Protein AF-A0A1H9MDN4-F1 (afdb_monomer_lite)

pLDDT: mean 79.99, std 15.95, range [40.44, 97.0]

Structure (mmCIF, N/CA/C/O backbone):
data_AF-A0A1H9MDN4-F1
#
_entry.id   AF-A0A1H9MDN4-F1
#
loop_
_atom_site.group_PDB
_atom_site.id
_atom_site.type_symbol
_atom_site.label_atom_id
_atom_site.label_alt_id
_atom_site.label_comp_id
_atom_site.label_asym_id
_atom_site.label_entity_id
_atom_site.label_seq_id
_atom_site.pdbx_PDB_ins_code
_atom_site.Cartn_x
_atom_site.Cartn_y
_atom_site.Cartn_z
_atom_site.occupancy
_atom_site.B_iso_or_equiv
_atom_site.auth_seq_id
_atom_site.auth_comp_id
_atom_site.auth_asym_id
_atom_site.auth_atom_id
_atom_site.pdbx_PDB_model_num
ATOM 1 N N . MET A 1 1 ? 6.366 -6.349 0.262 1.00 85.31 1 MET A N 1
ATOM 2 C CA . MET A 1 1 ? 6.508 -5.499 1.456 1.00 85.31 1 MET A CA 1
ATOM 3 C C . MET A 1 1 ? 5.339 -5.730 2.392 1.00 85.31 1 MET A C 1
ATOM 5 O O . MET A 1 1 ? 4.252 -6.028 1.912 1.00 85.31 1 MET A O 1
ATOM 9 N N . GLU A 1 2 ? 5.573 -5.588 3.693 1.00 90.62 2 GLU A N 1
ATOM 10 C CA . GLU A 1 2 ? 4.603 -5.850 4.753 1.00 90.62 2 GLU A CA 1
ATOM 11 C C . GLU A 1 2 ? 4.636 -4.723 5.794 1.00 90.62 2 GLU A C 1
ATOM 13 O O . GLU A 1 2 ? 5.721 -4.309 6.210 1.00 90.62 2 GLU A O 1
ATOM 18 N N . LEU A 1 3 ? 3.468 -4.202 6.177 1.00 92.50 3 LEU A N 1
ATOM 19 C CA . LEU A 1 3 ? 3.311 -3.096 7.126 1.00 92.50 3 LEU A CA 1
ATOM 20 C C . LEU A 1 3 ? 2.098 -3.317 8.029 1.00 92.50 3 LEU A C 1
ATOM 22 O O . LEU A 1 3 ? 1.058 -3.783 7.569 1.00 92.50 3 LEU A O 1
ATOM 26 N N . VAL A 1 4 ? 2.205 -2.904 9.292 1.00 94.06 4 VAL A N 1
ATOM 27 C CA . VAL A 1 4 ? 1.061 -2.784 10.205 1.00 94.06 4 VAL A CA 1
ATOM 28 C C . VAL A 1 4 ? 0.936 -1.327 10.634 1.00 94.06 4 VAL A C 1
ATOM 30 O O . VAL A 1 4 ? 1.880 -0.776 11.197 1.00 94.06 4 VAL A O 1
ATOM 33 N N . PHE A 1 5 ? -0.199 -0.692 10.344 1.00 91.81 5 PHE A N 1
ATOM 34 C CA . PHE A 1 5 ? -0.429 0.731 10.622 1.00 91.81 5 PHE A CA 1
ATOM 35 C C . PHE A 1 5 ? -1.910 1.025 10.886 1.00 91.81 5 PHE A C 1
ATOM 37 O O . PHE A 1 5 ? -2.770 0.180 10.653 1.00 91.81 5 PHE A O 1
ATOM 44 N N . GLN A 1 6 ? -2.202 2.234 11.356 1.00 90.81 6 GLN A N 1
ATOM 45 C CA . GLN A 1 6 ? -3.552 2.753 11.560 1.00 90.81 6 GLN A CA 1
ATOM 46 C C . GLN A 1 6 ? -3.603 4.202 11.0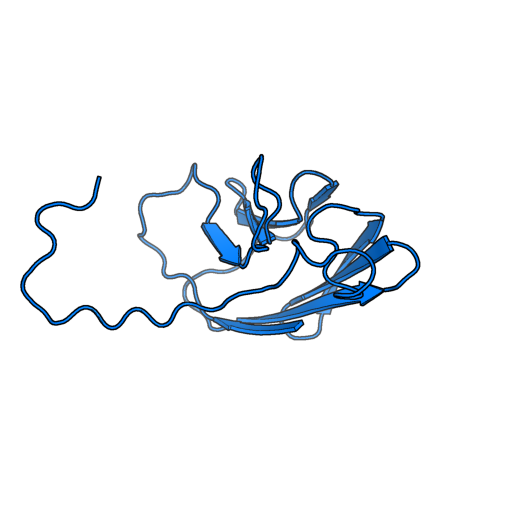66 1.00 90.81 6 GLN A C 1
ATOM 48 O O . GLN A 1 6 ? -2.663 4.962 11.296 1.00 90.81 6 GLN A O 1
ATOM 53 N N . PHE A 1 7 ? -4.718 4.586 10.442 1.00 87.69 7 PHE A N 1
ATOM 54 C CA . PHE A 1 7 ? -5.117 5.989 10.339 1.00 87.69 7 PHE A CA 1
ATOM 55 C C . PHE A 1 7 ? -6.243 6.268 11.338 1.00 87.69 7 PHE A C 1
ATOM 57 O O . PHE A 1 7 ? -7.164 5.462 11.478 1.00 87.69 7 PHE A O 1
ATOM 64 N N . GLU A 1 8 ? -6.161 7.395 12.039 1.00 87.00 8 GLU A N 1
ATOM 65 C CA . GLU A 1 8 ? -7.172 7.834 13.008 1.00 87.00 8 GLU A CA 1
ATOM 66 C C . GLU A 1 8 ? -8.271 8.656 12.315 1.00 87.00 8 GLU A C 1
ATOM 68 O O . GLU A 1 8 ? -7.993 9.402 11.368 1.00 87.00 8 GLU A O 1
ATOM 73 N N . THR A 1 9 ? -9.521 8.547 12.775 1.00 79.88 9 THR A N 1
ATOM 74 C CA . THR A 1 9 ? -10.578 9.475 12.350 1.00 79.88 9 THR A CA 1
ATOM 75 C C . THR A 1 9 ? -10.321 10.880 12.895 1.00 79.88 9 THR A C 1
ATOM 77 O O . THR A 1 9 ? -9.723 11.081 13.950 1.00 79.88 9 THR A O 1
ATOM 80 N N . GLY A 1 10 ? -10.789 11.897 12.168 1.00 66.75 10 GLY A N 1
ATOM 81 C CA . GLY A 1 10 ? -10.678 13.295 12.596 1.00 66.75 10 GLY A CA 1
ATOM 82 C C . GLY A 1 10 ? -9.432 14.027 12.098 1.00 66.75 10 GLY A C 1
ATOM 83 O O . GLY A 1 10 ? -9.334 15.238 12.294 1.00 66.75 10 GLY A O 1
ATOM 84 N N . VAL A 1 11 ? -8.535 13.357 11.369 1.00 58.53 11 VAL A N 1
ATOM 85 C CA . VAL A 1 11 ? -7.640 14.064 10.445 1.00 58.53 11 VAL A CA 1
ATOM 86 C C . VAL A 1 11 ? -8.538 14.656 9.352 1.00 58.53 11 VAL A C 1
ATOM 88 O O . VAL A 1 11 ? -9.151 13.916 8.586 1.00 58.53 11 VAL A O 1
ATOM 91 N N . THR A 1 12 ? -8.704 15.982 9.335 1.00 52.28 12 THR A N 1
ATOM 92 C CA . THR A 1 12 ? -9.643 16.750 8.485 1.00 52.28 12 THR A CA 1
ATOM 93 C C . THR A 1 12 ? -9.254 16.781 6.999 1.00 52.28 12 THR A C 1
ATOM 95 O O . THR A 1 12 ? -9.335 17.817 6.346 1.00 52.28 12 THR A O 1
ATOM 98 N N . ASP A 1 13 ? -8.816 15.648 6.469 1.00 60.78 13 ASP A N 1
ATOM 99 C CA . ASP A 1 13 ? -8.244 15.478 5.139 1.00 60.78 13 ASP A CA 1
ATOM 100 C C . ASP A 1 13 ? -9.110 14.507 4.315 1.00 60.78 13 ASP A C 1
ATOM 102 O O . ASP A 1 13 ? -8.604 13.620 3.628 1.00 60.78 13 ASP A O 1
ATOM 106 N N . SER A 1 14 ? -10.439 14.668 4.386 1.00 59.97 14 SER A N 1
ATOM 107 C CA . SER A 1 14 ? -11.400 13.860 3.615 1.00 59.97 14 SER A CA 1
ATOM 108 C C . SER A 1 14 ? -11.162 13.932 2.103 1.00 59.97 14 SER A C 1
ATOM 110 O O . SER A 1 14 ? -11.516 13.006 1.393 1.00 59.97 14 SER A O 1
ATOM 112 N N . ASP A 1 15 ? -10.486 14.981 1.627 1.00 64.62 15 ASP A N 1
ATOM 113 C CA . ASP A 1 15 ? -10.224 15.207 0.202 1.00 64.62 15 ASP A CA 1
ATOM 114 C C . ASP A 1 15 ? -8.757 14.953 -0.186 1.00 64.62 15 ASP A C 1
ATOM 116 O O . ASP A 1 15 ? -8.311 15.377 -1.255 1.00 64.62 15 ASP A O 1
ATOM 120 N N . ARG A 1 16 ? -7.960 14.315 0.683 1.00 78.69 16 ARG A N 1
ATOM 121 C CA . ARG A 1 16 ? -6.535 14.080 0.416 1.00 78.69 16 ARG A CA 1
ATOM 122 C C . ARG A 1 16 ? -6.182 12.605 0.372 1.00 78.69 16 ARG A C 1
ATOM 124 O O . ARG A 1 16 ? -6.692 11.785 1.132 1.00 78.69 16 ARG A O 1
ATOM 131 N N . TYR A 1 17 ? -5.214 12.318 -0.489 1.00 84.75 17 TYR A N 1
ATOM 132 C CA . TYR A 1 17 ? -4.500 11.055 -0.507 1.00 84.75 17 TYR A CA 1
ATOM 133 C C . TYR A 1 17 ? -3.676 10.916 0.773 1.00 84.75 17 TYR A C 1
ATOM 135 O O . TYR A 1 17 ? -2.830 11.760 1.080 1.00 84.75 17 TYR A O 1
ATOM 143 N N . LYS A 1 18 ? -3.911 9.837 1.515 1.00 87.50 18 LYS A N 1
ATOM 144 C CA . LYS A 1 18 ? -3.182 9.515 2.744 1.00 87.50 18 LYS A CA 1
ATOM 145 C C . LYS A 1 18 ? -2.087 8.522 2.379 1.00 87.50 18 LYS A C 1
ATOM 147 O O . LYS A 1 18 ? -2.370 7.364 2.077 1.00 87.50 18 LYS A O 1
ATOM 152 N N . ILE A 1 19 ? -0.844 8.999 2.328 1.00 86.56 19 ILE A N 1
ATOM 153 C CA . ILE A 1 19 ? 0.303 8.190 1.896 1.00 86.56 19 ILE A CA 1
ATOM 154 C C . ILE A 1 19 ? 0.588 7.113 2.940 1.00 86.56 19 ILE A C 1
ATOM 156 O O . ILE A 1 19 ? 0.798 7.424 4.109 1.00 86.56 19 ILE A O 1
ATOM 160 N N . ILE A 1 20 ? 0.642 5.857 2.504 1.00 88.44 20 ILE A N 1
ATOM 161 C CA . ILE A 1 20 ? 1.110 4.738 3.325 1.00 88.44 20 ILE A CA 1
ATOM 162 C C . ILE A 1 20 ? 2.623 4.592 3.130 1.00 88.44 20 ILE A C 1
ATOM 164 O O . ILE A 1 20 ? 3.379 4.578 4.098 1.00 88.44 20 ILE A O 1
ATOM 168 N N . PHE A 1 21 ? 3.082 4.529 1.877 1.00 86.56 21 PHE A N 1
ATOM 169 C CA . PHE A 1 21 ? 4.502 4.591 1.519 1.00 86.56 21 PHE A CA 1
ATOM 170 C C . PHE A 1 21 ? 4.677 4.935 0.036 1.00 86.56 21 PHE A C 1
ATOM 172 O O . PHE A 1 21 ? 3.747 4.780 -0.750 1.00 86.56 21 PHE A O 1
ATOM 179 N N . GLY A 1 22 ? 5.887 5.336 -0.354 1.00 83.94 22 GLY A N 1
ATOM 180 C CA . GLY A 1 22 ? 6.276 5.533 -1.752 1.00 83.94 22 GLY A CA 1
ATOM 181 C C . GLY A 1 22 ? 7.693 5.049 -2.037 1.00 83.94 22 GLY A C 1
ATOM 182 O O . GLY A 1 22 ? 8.338 4.435 -1.183 1.00 83.94 22 GLY A O 1
ATOM 183 N N . VAL A 1 23 ? 8.174 5.343 -3.245 1.00 81.25 23 VAL A N 1
ATOM 184 C CA . VAL A 1 23 ? 9.527 5.004 -3.714 1.00 81.25 23 VAL A CA 1
ATOM 185 C C . VAL A 1 23 ? 10.403 6.253 -3.896 1.00 81.25 23 VAL A C 1
ATOM 187 O O . VAL A 1 23 ? 9.884 7.359 -4.055 1.00 81.25 23 VAL A O 1
ATOM 190 N N . SER A 1 24 ? 11.733 6.098 -3.869 1.00 78.00 24 SER A N 1
ATOM 191 C CA . SER A 1 24 ? 12.705 7.211 -3.809 1.00 78.00 24 SER A CA 1
ATOM 192 C C . SER A 1 24 ? 12.582 8.231 -4.940 1.00 78.00 24 SER A C 1
ATOM 194 O O . SER A 1 24 ? 12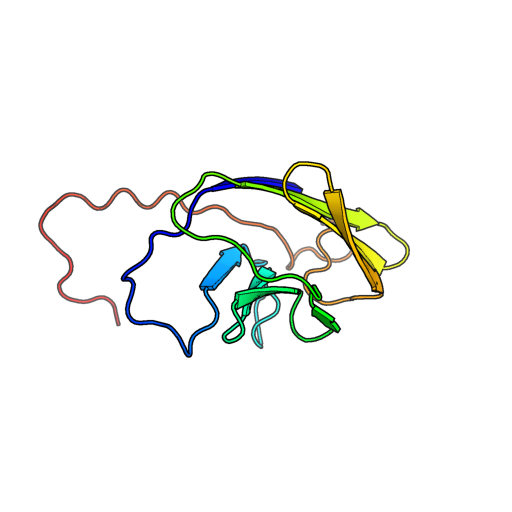.842 9.412 -4.728 1.00 78.00 24 SER A O 1
ATOM 196 N N . ASN A 1 25 ? 12.193 7.800 -6.139 1.00 74.81 25 ASN A N 1
ATOM 197 C CA . ASN A 1 25 ? 12.033 8.665 -7.305 1.00 74.81 25 ASN A CA 1
ATOM 198 C C . ASN A 1 25 ? 10.583 9.058 -7.587 1.00 74.81 25 ASN A C 1
ATOM 200 O O . ASN A 1 25 ? 10.219 9.242 -8.751 1.00 74.81 25 ASN A O 1
ATOM 204 N N . CYS A 1 26 ? 9.761 9.201 -6.547 1.00 72.12 26 CYS A N 1
ATOM 205 C CA . CYS A 1 26 ? 8.402 9.708 -6.686 1.00 72.12 26 CYS A CA 1
ATOM 206 C C . CYS A 1 26 ? 8.406 11.043 -7.459 1.00 72.12 26 CYS A C 1
ATOM 208 O O . CYS A 1 26 ? 8.846 12.075 -6.953 1.00 72.12 26 CYS A O 1
ATOM 210 N N . ARG A 1 27 ? 7.975 11.003 -8.727 1.00 62.91 27 ARG A N 1
ATOM 211 C CA . ARG A 1 27 ? 7.957 12.160 -9.641 1.00 62.91 27 ARG A CA 1
ATOM 212 C C . ARG A 1 27 ? 6.564 12.757 -9.829 1.00 62.91 27 ARG A C 1
ATOM 214 O O . ARG A 1 27 ? 6.473 13.916 -10.219 1.00 62.91 27 ARG A O 1
ATOM 221 N N . SER A 1 28 ? 5.510 11.975 -9.601 1.00 63.53 28 SER A N 1
ATOM 222 C CA . SER A 1 28 ? 4.131 12.339 -9.956 1.00 63.53 28 SER A CA 1
ATOM 223 C C . SER A 1 28 ? 3.073 11.607 -9.123 1.00 63.53 28 SER A C 1
ATOM 225 O O . SER A 1 28 ? 2.030 11.266 -9.664 1.00 63.53 28 SER A O 1
ATOM 227 N N . ASP A 1 29 ? 3.353 11.326 -7.849 1.00 70.75 29 ASP A N 1
ATOM 228 C CA . ASP A 1 29 ? 2.470 10.556 -6.952 1.00 70.75 29 ASP A CA 1
ATOM 229 C C . ASP A 1 29 ? 2.463 9.035 -7.194 1.00 70.75 29 ASP A C 1
ATOM 231 O O . ASP A 1 29 ? 1.470 8.344 -6.981 1.00 70.75 29 ASP A O 1
ATOM 235 N N . ASN A 1 30 ? 3.611 8.479 -7.592 1.00 75.25 30 ASN A N 1
ATOM 236 C CA . ASN A 1 30 ? 3.801 7.028 -7.640 1.00 75.25 30 ASN A CA 1
ATOM 237 C C . ASN A 1 30 ? 4.029 6.510 -6.213 1.00 75.25 30 ASN A C 1
ATOM 239 O O . ASN A 1 30 ? 5.171 6.321 -5.777 1.00 75.25 30 ASN A O 1
ATOM 243 N N . ALA A 1 31 ? 2.941 6.323 -5.474 1.00 85.44 31 ALA A N 1
ATOM 244 C CA . ALA A 1 31 ? 2.955 5.774 -4.127 1.00 85.44 31 ALA A CA 1
ATOM 245 C C . ALA A 1 31 ? 1.724 4.891 -3.858 1.00 85.44 31 ALA A C 1
ATOM 247 O O . ALA A 1 31 ? 0.843 4.708 -4.704 1.00 85.44 31 ALA A O 1
ATOM 248 N N . PHE A 1 32 ? 1.696 4.310 -2.665 1.00 90.38 32 PHE A N 1
ATOM 249 C CA . PHE A 1 32 ? 0.577 3.550 -2.146 1.00 90.38 32 PHE A CA 1
ATOM 250 C C . PHE A 1 32 ? -0.163 4.394 -1.112 1.00 90.38 32 PHE A C 1
ATOM 252 O O . PHE A 1 32 ? 0.443 4.889 -0.154 1.00 90.38 32 PHE A O 1
ATOM 259 N N . TYR A 1 33 ? -1.470 4.550 -1.302 1.00 90.62 33 TYR A N 1
ATOM 260 C CA . TYR A 1 33 ? -2.300 5.496 -0.565 1.00 90.62 33 TYR A CA 1
ATOM 261 C C . TYR A 1 33 ? -3.613 4.870 -0.094 1.00 90.62 33 TYR A C 1
ATOM 263 O O . TYR A 1 33 ? -4.042 3.829 -0.592 1.00 90.62 33 TYR A O 1
ATOM 271 N N . VAL A 1 34 ? -4.292 5.584 0.799 1.00 91.31 34 VAL A N 1
ATOM 272 C CA . VAL A 1 34 ? -5.759 5.620 0.854 1.00 91.31 34 VAL A CA 1
ATOM 273 C C . VAL A 1 34 ? -6.216 6.862 0.077 1.00 91.31 34 VAL A C 1
ATOM 275 O O . VAL A 1 34 ? -5.738 7.964 0.360 1.00 91.31 34 VAL A O 1
ATOM 278 N N . ASP A 1 35 ? -7.070 6.686 -0.933 1.00 90.00 35 ASP A N 1
ATOM 279 C CA . ASP A 1 35 ? -7.575 7.766 -1.795 1.00 90.00 35 ASP A CA 1
ATOM 280 C C . ASP A 1 35 ? -8.652 8.633 -1.084 1.00 90.00 35 ASP A C 1
ATOM 282 O O . ASP A 1 35 ? -9.033 8.340 0.055 1.00 90.00 35 ASP A O 1
ATOM 286 N N . PRO A 1 36 ? -9.135 9.729 -1.705 1.00 88.75 36 PRO A N 1
ATOM 287 C CA . PRO A 1 36 ? -10.201 10.562 -1.133 1.00 88.75 36 PRO A CA 1
ATOM 288 C C . PRO A 1 36 ? -11.567 9.871 -0.980 1.00 88.75 36 PRO A C 1
ATOM 290 O O . PRO A 1 36 ? -12.408 10.344 -0.226 1.00 88.75 36 PRO A O 1
ATOM 293 N N . GLU A 1 37 ? -11.805 8.760 -1.680 1.00 90.38 37 GLU A N 1
ATOM 294 C CA . GLU A 1 37 ? -12.996 7.915 -1.504 1.00 90.38 37 GLU A CA 1
ATOM 295 C C . GLU A 1 37 ? -12.757 6.819 -0.448 1.00 90.38 37 GLU A C 1
ATOM 297 O O . GLU A 1 37 ? -13.542 5.879 -0.322 1.00 90.38 37 GLU A O 1
ATOM 302 N N . ASP A 1 38 ? -11.674 6.954 0.321 1.00 90.69 38 ASP A N 1
ATOM 303 C CA . ASP A 1 38 ? -11.210 6.037 1.348 1.00 90.69 38 ASP A CA 1
ATOM 304 C C . ASP A 1 38 ? -10.864 4.641 0.826 1.00 90.69 38 ASP A C 1
ATOM 306 O O . ASP A 1 38 ? -11.042 3.662 1.532 1.00 90.69 38 ASP A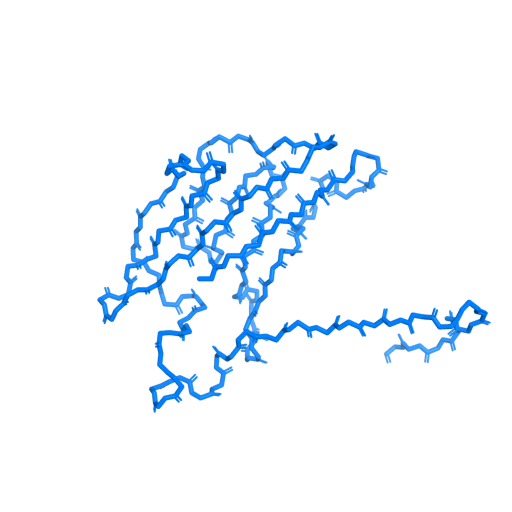 O 1
ATOM 310 N N . ARG A 1 39 ? -10.320 4.498 -0.383 1.00 93.38 39 ARG A N 1
ATOM 311 C CA . ARG A 1 39 ? -9.947 3.190 -0.954 1.00 93.38 39 ARG A CA 1
ATOM 312 C C . ARG A 1 39 ? -8.440 3.036 -1.059 1.00 93.38 39 ARG A C 1
ATOM 314 O O . ARG A 1 39 ? -7.726 3.967 -1.439 1.00 93.38 39 ARG A O 1
ATOM 321 N N . LEU A 1 40 ? -7.940 1.832 -0.782 1.00 94.62 40 LEU A N 1
ATOM 322 C CA . LEU A 1 40 ? -6.529 1.516 -1.017 1.00 94.62 40 LEU A CA 1
ATOM 323 C C . LEU A 1 40 ? -6.201 1.653 -2.501 1.00 94.62 40 LEU A C 1
ATOM 325 O O . LEU A 1 40 ? -6.896 1.083 -3.338 1.00 94.62 40 LEU A O 1
ATOM 329 N N . THR A 1 41 ? -5.135 2.383 -2.815 1.00 93.56 41 THR A N 1
ATOM 330 C CA . THR A 1 41 ? -4.804 2.750 -4.192 1.00 93.56 41 THR A CA 1
ATOM 331 C C . THR A 1 41 ? -3.300 2.728 -4.434 1.00 93.56 41 THR A C 1
ATOM 333 O O . THR A 1 41 ? -2.525 3.338 -3.698 1.00 93.56 41 THR A O 1
ATOM 336 N N . VAL A 1 42 ? -2.898 2.043 -5.500 1.00 91.75 42 VAL A N 1
ATOM 337 C CA . VAL A 1 42 ? -1.622 2.222 -6.197 1.00 91.75 42 VAL A CA 1
ATOM 338 C C . VAL A 1 42 ? -1.906 3.180 -7.343 1.00 91.75 42 VAL A C 1
ATOM 340 O O . VAL A 1 42 ? -2.441 2.780 -8.374 1.00 91.75 42 VAL A O 1
ATOM 343 N N . TYR A 1 43 ? -1.640 4.465 -7.129 1.00 87.44 43 TYR A N 1
ATOM 344 C CA . TYR A 1 43 ? -2.019 5.491 -8.095 1.00 87.44 43 TYR A CA 1
ATOM 345 C C . TYR A 1 43 ? -1.050 5.505 -9.291 1.00 87.44 43 TYR A C 1
ATOM 347 O O . TYR A 1 43 ? 0.157 5.356 -9.075 1.00 87.44 43 TYR A O 1
ATOM 355 N N . PRO A 1 44 ? -1.540 5.729 -10.527 1.00 87.38 44 PRO A N 1
ATOM 356 C CA . PRO A 1 44 ? -2.948 5.880 -10.931 1.00 87.38 44 PRO A CA 1
ATOM 357 C C . PRO A 1 44 ? -3.631 4.565 -11.339 1.00 87.38 44 PRO A C 1
ATOM 359 O O . PRO A 1 44 ? -4.765 4.586 -11.813 1.00 87.38 44 PRO A O 1
ATOM 362 N N . ASP A 1 45 ? -2.933 3.440 -11.215 1.00 91.00 45 ASP A N 1
ATOM 363 C CA . ASP A 1 45 ? -3.246 2.236 -11.979 1.00 91.00 45 ASP A CA 1
ATOM 364 C C . ASP A 1 45 ? -4.297 1.334 -11.319 1.00 91.00 45 ASP A C 1
ATOM 366 O O . ASP A 1 45 ? -5.129 0.746 -12.011 1.00 91.00 45 ASP A O 1
ATOM 370 N N . LEU A 1 46 ? -4.262 1.189 -9.990 1.00 94.69 46 LEU A N 1
ATOM 371 C CA . LEU A 1 46 ? -5.054 0.184 -9.276 1.00 94.69 46 LEU A CA 1
ATOM 372 C C . LEU A 1 46 ? -5.690 0.759 -8.013 1.00 94.69 46 LEU A C 1
ATOM 374 O O . LEU A 1 46 ? -5.001 1.293 -7.148 1.00 94.69 46 LEU A O 1
ATOM 378 N N . THR A 1 47 ? -6.993 0.542 -7.859 1.00 95.62 47 THR A N 1
ATOM 379 C CA . THR A 1 47 ? -7.773 0.988 -6.700 1.00 95.62 47 THR A CA 1
ATOM 380 C C . THR A 1 47 ? -8.679 -0.141 -6.221 1.00 95.62 47 THR A C 1
ATOM 382 O O . THR A 1 47 ? -9.280 -0.858 -7.023 1.00 95.62 47 THR A O 1
ATOM 385 N N . ALA A 1 48 ? -8.759 -0.323 -4.904 1.00 96.31 48 ALA A N 1
ATOM 386 C CA . ALA A 1 48 ? -9.685 -1.250 -4.266 1.00 96.31 48 ALA A CA 1
ATOM 387 C C . ALA A 1 48 ? -11.136 -0.793 -4.462 1.00 96.31 48 ALA A C 1
ATOM 389 O O . ALA A 1 48 ? -11.404 0.396 -4.578 1.00 96.31 48 ALA A O 1
ATOM 390 N N . ASN A 1 49 ? -12.085 -1.729 -4.438 1.00 94.12 49 ASN A N 1
ATOM 391 C CA . ASN A 1 49 ? -13.510 -1.378 -4.432 1.00 94.12 49 ASN A CA 1
ATOM 392 C C . ASN A 1 49 ? -14.024 -1.064 -3.023 1.00 94.12 49 ASN A C 1
ATOM 394 O O . ASN A 1 49 ? -14.934 -0.253 -2.866 1.00 94.12 49 ASN A O 1
ATOM 398 N N . ASP A 1 50 ? -13.453 -1.725 -2.017 1.00 92.62 50 ASP A N 1
ATOM 399 C CA . ASP A 1 50 ? -13.875 -1.591 -0.630 1.00 92.62 50 ASP A CA 1
ATOM 400 C C . ASP A 1 50 ? -13.221 -0.374 0.028 1.00 92.62 50 ASP A C 1
ATOM 402 O O . ASP A 1 50 ? -12.057 -0.045 -0.225 1.00 92.62 50 ASP A O 1
ATOM 406 N N . ALA A 1 51 ? -13.982 0.270 0.912 1.00 91.00 51 ALA A N 1
ATOM 407 C CA . ALA A 1 51 ? -13.475 1.354 1.735 1.00 91.00 51 ALA A CA 1
ATOM 408 C C . ALA A 1 51 ? -12.562 0.815 2.851 1.00 91.00 51 ALA A C 1
ATOM 410 O O . ALA A 1 51 ? -12.860 -0.173 3.526 1.00 91.00 51 ALA A O 1
ATOM 411 N N . PHE A 1 52 ? -11.456 1.510 3.065 1.00 92.12 52 PHE A N 1
ATOM 412 C CA . PHE A 1 52 ? -10.535 1.380 4.175 1.00 92.12 52 PHE A CA 1
ATOM 413 C C . PHE A 1 52 ? -11.205 1.857 5.467 1.00 92.12 52 PHE A C 1
ATOM 415 O O . PHE A 1 52 ? -11.856 2.901 5.504 1.00 92.12 52 PHE A O 1
ATOM 422 N N . SER A 1 53 ? -11.029 1.102 6.552 1.00 92.25 53 SER A N 1
ATOM 423 C CA . SER A 1 53 ? -11.554 1.480 7.863 1.00 92.25 53 SER A CA 1
ATOM 424 C C . SER A 1 53 ? -10.529 2.253 8.685 1.00 92.25 53 SER A C 1
ATOM 426 O O . SER A 1 53 ? -9.370 1.869 8.793 1.00 92.25 53 SER A O 1
ATOM 428 N N . TYR A 1 54 ? -10.986 3.320 9.326 1.00 91.00 54 TYR A N 1
ATOM 429 C CA . TYR A 1 54 ? -10.191 4.108 10.262 1.00 91.00 54 TYR A CA 1
ATOM 430 C C . TYR A 1 54 ? -10.286 3.553 11.688 1.00 91.00 54 TYR A C 1
ATOM 432 O O . TYR A 1 54 ? -11.111 2.687 11.984 1.00 91.00 54 TYR A O 1
ATOM 440 N N . ASP A 1 55 ? -9.435 4.067 12.574 1.00 91.69 55 ASP A N 1
ATOM 441 C CA . ASP A 1 55 ? -9.385 3.743 14.006 1.00 91.69 55 ASP A CA 1
ATOM 442 C C . ASP A 1 55 ? -9.099 2.277 14.343 1.00 91.69 55 ASP A C 1
ATOM 444 O O . ASP A 1 55 ? -9.421 1.785 15.427 1.00 91.69 55 ASP A O 1
ATOM 448 N N . THR A 1 56 ? -8.469 1.562 13.416 1.00 92.56 56 THR A N 1
ATOM 449 C CA . THR A 1 56 ? -8.068 0.176 13.620 1.00 92.56 56 THR A CA 1
ATOM 450 C C . THR A 1 56 ? -6.728 -0.107 12.958 1.00 92.56 56 THR A C 1
ATOM 452 O O . THR A 1 56 ? -6.387 0.464 11.919 1.00 92.56 56 THR A O 1
ATOM 455 N N . TYR A 1 57 ? -5.946 -0.988 13.581 1.00 95.56 57 TYR A N 1
ATOM 456 C CA . TYR A 1 57 ? -4.691 -1.445 13.004 1.00 95.56 57 TYR A CA 1
ATOM 457 C C . TYR A 1 57 ? -4.968 -2.415 11.863 1.00 95.56 57 TYR A C 1
ATOM 459 O O . TYR A 1 57 ? -5.638 -3.437 12.026 1.00 95.56 57 TYR A O 1
ATOM 467 N N . HIS A 1 58 ? -4.381 -2.107 10.719 1.00 94.81 58 HIS A N 1
ATOM 468 C CA . HIS A 1 58 ? -4.425 -2.912 9.520 1.00 94.81 58 HIS A CA 1
ATOM 469 C C . HIS A 1 58 ? -3.066 -3.514 9.231 1.00 94.81 58 HIS A C 1
ATOM 471 O O . HIS A 1 58 ? -2.048 -2.828 9.275 1.00 94.81 58 HIS A O 1
ATOM 477 N N . HIS A 1 59 ? -3.071 -4.791 8.875 1.00 96.19 59 HIS A N 1
ATOM 478 C CA . HIS A 1 59 ? -1.935 -5.452 8.264 1.00 96.19 59 HIS A CA 1
ATOM 479 C C . HIS A 1 59 ? -2.075 -5.372 6.741 1.00 96.19 59 HIS A C 1
ATOM 481 O O . HIS A 1 59 ? -3.049 -5.880 6.186 1.00 96.19 59 HIS A O 1
ATOM 487 N N . VAL A 1 60 ? -1.112 -4.750 6.065 1.00 94.75 60 VAL A N 1
ATOM 488 C CA . VAL A 1 60 ? -1.061 -4.686 4.604 1.00 94.75 60 VAL A CA 1
ATOM 489 C C . VAL A 1 60 ? 0.155 -5.418 4.064 1.00 94.75 60 VAL A C 1
ATOM 491 O O . VAL A 1 60 ? 1.284 -5.177 4.492 1.00 94.75 60 VAL A O 1
ATOM 494 N N . VAL A 1 61 ? -0.087 -6.242 3.046 1.00 94.25 61 VAL A N 1
ATOM 495 C CA . VAL A 1 61 ? 0.952 -6.825 2.198 1.00 94.25 61 VAL A CA 1
ATOM 496 C C . VAL A 1 61 ? 0.783 -6.280 0.788 1.00 94.25 61 VAL A C 1
ATOM 498 O O . VAL A 1 61 ? -0.266 -6.467 0.176 1.00 94.25 61 VAL A O 1
ATOM 501 N N . LEU A 1 62 ? 1.825 -5.647 0.254 1.00 92.62 62 LEU A N 1
ATOM 502 C CA . LEU A 1 62 ? 1.911 -5.293 -1.162 1.00 92.62 62 LEU A CA 1
ATOM 503 C C . LEU A 1 62 ? 3.045 -6.096 -1.792 1.00 92.62 62 LEU A C 1
ATOM 505 O O . LEU A 1 62 ? 4.197 -6.031 -1.354 1.00 92.62 62 LEU A O 1
ATOM 509 N N . THR A 1 63 ? 2.717 -6.872 -2.814 1.00 91.00 63 THR A N 1
ATOM 510 C CA . THR A 1 63 ? 3.690 -7.617 -3.617 1.00 91.00 63 THR A CA 1
ATOM 511 C C . THR A 1 63 ? 3.791 -6.991 -4.991 1.00 91.00 63 THR A C 1
ATOM 513 O O . THR A 1 63 ? 2.789 -6.530 -5.529 1.00 91.00 63 THR A O 1
ATOM 516 N N . HIS A 1 64 ? 4.999 -6.991 -5.531 1.00 87.00 64 HIS A N 1
ATOM 517 C CA . HIS A 1 64 ? 5.266 -6.737 -6.932 1.00 87.00 64 HIS A CA 1
ATOM 518 C C . HIS A 1 64 ? 6.067 -7.941 -7.433 1.00 87.00 64 HIS A C 1
ATOM 520 O O . HIS A 1 64 ? 6.832 -8.514 -6.648 1.00 87.00 64 HIS A O 1
ATOM 526 N N . ASN A 1 65 ? 5.830 -8.391 -8.664 1.00 83.25 65 ASN A N 1
ATOM 527 C CA . ASN A 1 65 ? 6.595 -9.477 -9.276 1.00 83.25 65 ASN A CA 1
ATOM 528 C C . ASN A 1 65 ? 7.219 -9.025 -10.601 1.00 83.25 65 ASN A C 1
ATOM 530 O O . ASN A 1 65 ? 6.815 -8.011 -11.162 1.00 83.25 65 ASN A O 1
ATOM 534 N N . ASN A 1 66 ? 8.167 -9.800 -11.126 1.00 79.06 66 ASN A N 1
ATOM 535 C CA . ASN A 1 66 ? 8.907 -9.452 -12.346 1.00 79.06 66 ASN A CA 1
ATOM 536 C C . ASN A 1 66 ? 8.044 -9.288 -13.616 1.00 79.06 66 ASN A C 1
ATOM 538 O O . ASN A 1 66 ? 8.573 -8.837 -14.625 1.00 79.06 66 ASN A O 1
ATOM 542 N N . ASP A 1 67 ? 6.757 -9.642 -13.570 1.00 83.25 67 ASP A N 1
ATOM 543 C CA . ASP A 1 67 ? 5.793 -9.475 -14.664 1.00 83.25 67 ASP A CA 1
ATOM 544 C C . ASP A 1 67 ? 4.933 -8.206 -14.484 1.00 83.25 67 ASP A C 1
ATOM 546 O O . ASP A 1 67 ? 3.837 -8.110 -15.034 1.00 83.25 67 ASP A O 1
ATOM 550 N N . GLU A 1 68 ? 5.402 -7.256 -13.666 1.00 86.69 68 GLU A N 1
ATOM 551 C CA . GLU A 1 68 ? 4.717 -5.999 -13.326 1.00 86.69 68 GLU A CA 1
ATOM 552 C C . GLU A 1 68 ? 3.368 -6.202 -12.610 1.00 86.69 68 GLU A C 1
ATOM 554 O O . GLU A 1 68 ? 2.519 -5.307 -12.568 1.00 86.69 68 GLU A O 1
ATOM 559 N N . ILE A 1 69 ? 3.132 -7.393 -12.045 1.00 91.38 69 ILE A N 1
ATOM 560 C CA . ILE A 1 69 ? 1.892 -7.698 -11.332 1.00 91.38 69 ILE A CA 1
ATOM 561 C C . ILE A 1 69 ? 2.025 -7.226 -9.893 1.00 91.38 69 ILE A C 1
ATOM 563 O O . ILE A 1 69 ? 2.811 -7.762 -9.104 1.00 91.38 69 ILE A O 1
ATOM 567 N N . VAL A 1 70 ? 1.186 -6.261 -9.535 1.00 92.38 70 VAL A N 1
ATOM 568 C CA . VAL A 1 70 ? 0.990 -5.808 -8.163 1.00 92.38 70 VAL A CA 1
ATOM 569 C C . VAL A 1 70 ? -0.191 -6.553 -7.553 1.00 92.38 70 VAL A C 1
ATOM 571 O O . VAL A 1 70 ? -1.252 -6.655 -8.164 1.00 92.38 70 VAL A O 1
ATOM 574 N N . SER A 1 71 ? -0.024 -7.066 -6.332 1.00 94.94 71 SER A N 1
ATOM 575 C CA . SER A 1 71 ? -1.134 -7.597 -5.522 1.00 94.94 71 SER A CA 1
ATOM 576 C C . SER A 1 71 ? -1.120 -6.968 -4.135 1.00 94.94 71 SER A C 1
ATOM 578 O O . SER A 1 71 ? -0.075 -6.973 -3.475 1.00 94.94 71 SER A O 1
ATOM 580 N N . VAL A 1 72 ? -2.274 -6.463 -3.692 1.00 95.19 72 VAL A N 1
ATOM 581 C CA . VAL A 1 72 ? -2.455 -5.830 -2.377 1.00 95.19 72 VAL A CA 1
ATOM 582 C C . VAL A 1 72 ? -3.429 -6.636 -1.532 1.00 95.19 72 VAL A C 1
ATOM 584 O O . VAL A 1 72 ? -4.552 -6.916 -1.950 1.00 95.19 72 VAL A O 1
ATOM 587 N N . TYR A 1 73 ? -3.006 -6.964 -0.315 1.00 96.50 73 TYR A N 1
ATOM 588 C CA . TYR A 1 73 ? -3.800 -7.669 0.681 1.00 96.50 73 TYR A CA 1
ATOM 589 C C . TYR A 1 73 ? -3.983 -6.786 1.911 1.00 96.50 73 TYR A C 1
ATOM 591 O O . TYR A 1 73 ? -3.007 -6.245 2.427 1.00 96.50 73 TYR A O 1
ATOM 599 N N . LEU A 1 74 ? -5.214 -6.696 2.409 1.00 96.44 74 LEU A N 1
ATOM 600 C CA . LEU A 1 74 ? -5.573 -6.026 3.657 1.00 96.44 74 LEU A CA 1
ATOM 601 C C . LEU A 1 74 ? -6.084 -7.079 4.639 1.00 96.44 74 LEU A C 1
ATOM 603 O O . LEU A 1 74 ? -7.034 -7.800 4.344 1.00 96.44 74 LEU A O 1
ATOM 607 N N . ASN A 1 75 ? -5.438 -7.202 5.796 1.00 96.31 75 ASN A N 1
ATOM 608 C CA . ASN A 1 75 ? -5.741 -8.199 6.825 1.00 96.31 75 ASN A CA 1
ATOM 609 C C . ASN A 1 75 ? -5.802 -9.639 6.271 1.00 96.31 75 ASN A C 1
ATOM 611 O O . ASN A 1 75 ? -6.633 -10.447 6.680 1.00 96.31 75 ASN A O 1
ATOM 615 N N . GLY A 1 76 ? -4.924 -9.952 5.311 1.00 95.81 76 GLY A N 1
ATOM 616 C CA . GLY A 1 76 ? -4.864 -11.254 4.637 1.00 95.81 76 GLY A CA 1
ATOM 617 C C . GLY A 1 76 ? -5.879 -11.455 3.504 1.00 95.81 76 GLY A C 1
ATOM 618 O O . GLY A 1 76 ? -5.839 -12.491 2.845 1.00 95.81 76 GLY A O 1
ATOM 619 N N . VAL A 1 77 ? -6.757 -10.484 3.234 1.00 96.56 77 VAL A N 1
ATOM 620 C CA . VAL A 1 77 ? -7.749 -10.536 2.149 1.00 96.56 77 VAL A CA 1
ATOM 621 C C . VAL A 1 77 ? -7.244 -9.757 0.940 1.00 96.56 77 VAL A C 1
ATOM 623 O O . VAL A 1 77 ? -6.890 -8.586 1.068 1.00 96.56 77 VAL A O 1
ATOM 626 N N . LEU A 1 78 ? -7.235 -10.388 -0.239 1.00 96.62 78 LEU A N 1
ATOM 627 C CA . LEU A 1 78 ? -6.877 -9.727 -1.497 1.00 96.62 78 LEU A CA 1
ATOM 628 C C . LEU A 1 78 ? -7.868 -8.594 -1.795 1.00 96.62 78 LEU A C 1
ATOM 630 O O . LEU A 1 78 ? -9.066 -8.840 -1.885 1.00 96.62 78 LEU A O 1
ATOM 634 N N . GLN A 1 79 ? -7.353 -7.380 -1.968 1.00 97.00 79 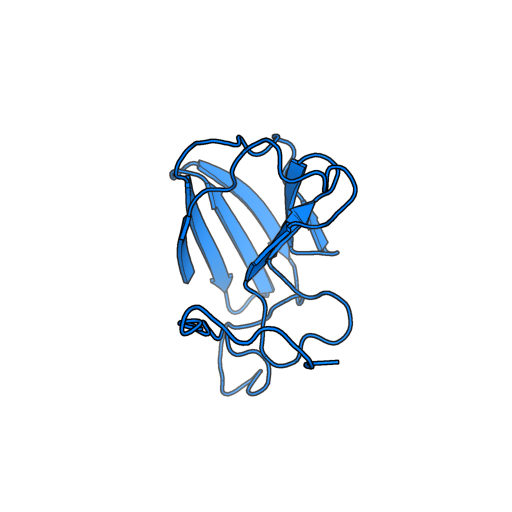GLN A N 1
ATOM 635 C CA . GLN A 1 79 ? -8.142 -6.195 -2.307 1.00 97.00 79 GLN A CA 1
ATOM 636 C C . GLN A 1 79 ? -8.174 -5.972 -3.818 1.00 97.00 79 GLN A C 1
ATOM 638 O O . GLN A 1 79 ? -9.233 -5.750 -4.398 1.00 97.00 79 GLN A O 1
ATOM 643 N N . PHE A 1 80 ? -7.012 -6.069 -4.464 1.00 96.25 80 PHE A N 1
ATOM 644 C CA . PHE A 1 80 ? -6.877 -5.983 -5.913 1.00 96.25 80 PHE A CA 1
ATOM 645 C C . PHE A 1 80 ? -5.567 -6.611 -6.390 1.00 96.25 80 PHE A C 1
ATOM 647 O O . PHE A 1 80 ? -4.594 -6.741 -5.639 1.00 96.25 80 PHE A O 1
ATOM 654 N N . GLN A 1 81 ? -5.564 -6.979 -7.669 1.00 96.12 81 GLN A N 1
ATOM 655 C CA . GLN A 1 81 ? -4.400 -7.434 -8.412 1.00 96.12 81 GLN A CA 1
ATOM 656 C C . GLN A 1 81 ? -4.480 -6.892 -9.840 1.00 96.12 81 GLN A C 1
ATOM 658 O O . GLN A 1 81 ? -5.550 -6.917 -10.449 1.00 96.12 81 GLN A O 1
ATOM 663 N N . GLY A 1 82 ? -3.354 -6.441 -10.379 1.00 94.44 82 GLY A N 1
ATOM 664 C CA . GLY A 1 82 ? -3.271 -5.980 -11.759 1.00 94.44 82 GLY A CA 1
ATOM 665 C C . GLY A 1 82 ? -1.859 -5.568 -12.144 1.00 94.44 82 GLY A C 1
ATOM 666 O O . GLY A 1 82 ? -0.936 -5.659 -11.336 1.00 94.44 82 GLY A O 1
ATOM 667 N N . THR A 1 83 ? -1.701 -5.137 -13.389 1.00 92.56 83 THR A N 1
ATOM 668 C CA . THR A 1 83 ? -0.423 -4.640 -13.905 1.00 92.56 83 THR A CA 1
ATOM 669 C C . THR A 1 83 ? -0.231 -3.182 -13.507 1.00 92.56 83 THR A C 1
ATOM 671 O O . THR A 1 83 ? -1.148 -2.379 -13.672 1.00 92.56 83 THR A O 1
ATOM 674 N N . SER A 1 84 ? 0.946 -2.837 -12.992 1.00 88.44 84 SER A N 1
ATOM 675 C CA . SER A 1 84 ? 1.317 -1.464 -12.651 1.00 88.44 84 SER A CA 1
ATOM 676 C C . SER A 1 84 ? 2.833 -1.323 -12.679 1.00 88.44 84 SER A C 1
ATOM 678 O O . SER A 1 84 ? 3.532 -2.014 -11.947 1.00 88.44 84 SER A O 1
ATOM 680 N N . THR A 1 85 ? 3.341 -0.363 -13.448 1.00 84.94 85 THR A N 1
ATOM 681 C CA . THR A 1 85 ? 4.744 0.077 -13.335 1.00 84.94 85 THR A CA 1
ATOM 682 C C . THR A 1 85 ? 4.918 1.160 -12.266 1.00 84.94 85 THR A C 1
ATOM 684 O O . THR A 1 85 ? 6.034 1.604 -11.983 1.00 84.94 85 THR A O 1
ATOM 687 N N . SER A 1 86 ? 3.813 1.634 -11.682 1.00 79.50 86 SER A N 1
ATOM 688 C CA . SER A 1 86 ? 3.834 2.582 -10.575 1.00 79.50 86 SER A CA 1
ATOM 689 C C . SER A 1 86 ? 4.384 1.886 -9.333 1.00 79.50 86 SER A C 1
ATOM 691 O O . SER A 1 86 ? 3.853 0.869 -8.890 1.00 79.50 86 SER A O 1
ATOM 693 N N . MET A 1 87 ? 5.471 2.442 -8.787 1.00 78.62 87 MET A N 1
ATOM 694 C CA . MET A 1 87 ? 6.266 1.848 -7.704 1.00 78.62 87 MET A CA 1
ATOM 695 C C . MET A 1 87 ? 6.884 0.478 -8.043 1.00 78.62 87 MET A C 1
ATOM 697 O O . MET A 1 87 ? 6.770 -0.463 -7.258 1.00 78.62 87 MET A O 1
ATOM 701 N N . ASP A 1 88 ? 7.580 0.342 -9.170 1.00 79.62 88 ASP A N 1
ATOM 702 C CA . ASP A 1 88 ? 8.339 -0.876 -9.470 1.00 79.62 88 ASP A CA 1
ATOM 703 C C . ASP A 1 88 ? 9.601 -1.057 -8.597 1.00 79.62 88 ASP A C 1
ATOM 705 O O . ASP A 1 88 ? 10.737 -0.773 -8.978 1.00 79.62 88 ASP A O 1
ATOM 709 N N . PHE A 1 89 ? 9.404 -1.635 -7.412 1.00 75.31 89 PHE A N 1
ATOM 710 C CA . PHE A 1 89 ? 10.481 -1.970 -6.474 1.00 75.31 89 PHE A CA 1
ATOM 711 C C . PHE A 1 89 ? 11.010 -3.417 -6.606 1.00 75.31 89 PHE A C 1
ATOM 713 O O . PHE A 1 89 ? 11.693 -3.893 -5.696 1.00 75.31 89 PHE A O 1
ATOM 720 N N . ASN A 1 90 ? 10.718 -4.151 -7.693 1.00 69.50 90 ASN A N 1
ATOM 721 C CA . ASN A 1 90 ? 11.060 -5.583 -7.799 1.00 69.50 90 ASN A CA 1
ATOM 722 C C . ASN A 1 90 ? 12.551 -5.886 -7.718 1.00 69.50 90 ASN A C 1
ATOM 724 O O . ASN A 1 90 ? 12.952 -6.893 -7.134 1.00 69.50 90 ASN A O 1
ATOM 728 N N . THR A 1 91 ? 13.385 -5.053 -8.340 1.00 63.59 91 THR A N 1
ATOM 729 C CA . THR A 1 91 ? 14.833 -5.259 -8.345 1.00 63.59 91 THR A CA 1
ATOM 730 C C . THR A 1 91 ? 15.573 -3.932 -8.406 1.00 63.59 91 THR A C 1
ATOM 732 O O . THR A 1 91 ? 15.431 -3.160 -9.351 1.00 63.59 91 THR A O 1
ATOM 735 N N . TYR A 1 92 ? 16.448 -3.704 -7.426 1.00 58.03 92 TYR A N 1
ATOM 736 C CA . TYR A 1 92 ? 17.354 -2.552 -7.414 1.00 58.03 92 TYR A CA 1
ATOM 737 C C . TYR A 1 92 ? 18.225 -2.472 -8.680 1.00 58.03 92 TYR A C 1
ATOM 739 O O . TYR A 1 92 ? 18.592 -1.388 -9.111 1.00 58.03 92 TYR A O 1
ATOM 747 N N . THR A 1 93 ? 18.550 -3.609 -9.307 1.00 64.06 93 THR A N 1
ATOM 748 C CA . THR A 1 93 ? 19.353 -3.636 -10.540 1.00 64.06 93 THR A CA 1
ATOM 749 C C . THR A 1 93 ? 18.630 -3.051 -11.747 1.00 64.06 93 THR A C 1
ATOM 751 O O . THR A 1 93 ? 19.293 -2.482 -12.609 1.00 64.06 93 THR A O 1
ATOM 754 N N . ASN A 1 94 ? 17.301 -3.178 -11.810 1.00 67.69 94 ASN A N 1
ATOM 755 C CA . ASN A 1 94 ? 16.508 -2.650 -12.920 1.00 67.69 94 ASN A CA 1
ATOM 756 C C . ASN A 1 94 ? 15.924 -1.274 -12.580 1.00 67.69 94 ASN A C 1
ATOM 758 O O . ASN A 1 94 ? 15.837 -0.423 -13.458 1.00 67.69 94 ASN A O 1
ATOM 762 N N . ASN A 1 95 ? 15.616 -1.032 -11.301 1.00 68.81 95 ASN A N 1
ATOM 763 C CA . ASN A 1 95 ? 15.012 0.207 -10.816 1.00 68.81 95 ASN A CA 1
ATOM 764 C C . ASN A 1 95 ? 15.769 0.751 -9.588 1.00 68.81 95 ASN A C 1
ATOM 766 O O . ASN A 1 95 ? 15.218 0.793 -8.484 1.00 68.81 95 ASN A O 1
ATOM 770 N N . PRO A 1 96 ? 17.038 1.181 -9.742 1.00 70.56 96 PRO A N 1
ATOM 771 C CA . PRO A 1 96 ? 17.867 1.628 -8.615 1.00 70.56 96 PRO A CA 1
ATOM 772 C C . PRO A 1 96 ? 17.299 2.857 -7.897 1.00 70.56 96 PRO A C 1
ATOM 774 O O . PRO A 1 96 ? 17.604 3.102 -6.732 1.00 70.56 96 PRO A O 1
ATOM 777 N N . ASP A 1 97 ? 16.440 3.595 -8.593 1.00 71.75 97 ASP A N 1
ATOM 778 C CA . ASP A 1 97 ? 15.797 4.812 -8.124 1.00 71.75 97 ASP A CA 1
ATOM 779 C C . ASP A 1 97 ? 14.439 4.552 -7.435 1.00 71.75 97 ASP A C 1
ATOM 781 O O . ASP A 1 97 ? 13.828 5.485 -6.917 1.00 71.75 97 ASP A O 1
ATOM 785 N N . GLN A 1 98 ? 13.943 3.306 -7.419 1.00 72.38 98 GLN A N 1
ATOM 786 C CA . GLN A 1 98 ? 12.637 2.933 -6.851 1.00 72.38 98 GLN A CA 1
ATOM 787 C C . GLN A 1 98 ? 12.768 2.106 -5.569 1.00 72.38 98 GLN A C 1
ATOM 789 O O . GLN A 1 98 ? 12.127 1.070 -5.394 1.00 72.38 98 GLN A O 1
ATOM 794 N N . LEU A 1 99 ? 13.608 2.568 -4.642 1.00 75.75 99 LEU A N 1
ATOM 795 C CA . LEU A 1 99 ? 13.712 1.961 -3.319 1.00 75.75 99 LEU A CA 1
ATOM 796 C C . LEU A 1 99 ? 12.583 2.456 -2.412 1.00 75.75 99 LEU A C 1
ATOM 798 O O . LEU A 1 99 ? 12.236 3.637 -2.406 1.00 75.75 99 LEU A O 1
ATOM 802 N N . VAL A 1 100 ? 12.039 1.565 -1.588 1.00 76.69 100 VAL A N 1
ATOM 803 C CA . VAL A 1 100 ? 11.168 1.983 -0.486 1.00 76.69 100 VAL A CA 1
ATOM 804 C C . VAL A 1 100 ? 12.043 2.430 0.681 1.00 76.69 100 VAL A C 1
ATOM 806 O O . VAL A 1 100 ? 12.892 1.674 1.156 1.00 76.69 100 VAL A O 1
ATOM 809 N N . HIS A 1 101 ? 11.825 3.653 1.164 1.00 68.38 101 HIS A N 1
ATOM 810 C CA . HIS A 1 101 ? 12.494 4.179 2.351 1.00 68.38 101 HIS A CA 1
ATOM 811 C C . HIS A 1 101 ? 11.480 4.460 3.457 1.00 68.38 101 HIS A C 1
ATOM 813 O O . HIS A 1 101 ? 10.479 5.135 3.233 1.00 68.38 101 HIS A O 1
ATOM 819 N N . PHE A 1 102 ? 11.790 4.010 4.673 1.00 66.12 102 PHE A N 1
ATOM 820 C CA . PHE A 1 102 ? 11.085 4.420 5.884 1.00 66.12 102 PHE A CA 1
ATOM 821 C C . PHE A 1 102 ? 11.964 5.405 6.648 1.00 66.12 102 PHE A C 1
ATOM 823 O O . PHE A 1 102 ? 13.045 5.052 7.120 1.00 66.12 102 PHE A O 1
ATOM 830 N N . LEU A 1 103 ? 11.513 6.653 6.750 1.00 56.56 103 LEU A N 1
ATOM 831 C CA . LEU A 1 103 ? 12.173 7.678 7.550 1.00 56.56 103 LEU A CA 1
ATOM 832 C C . LEU A 1 103 ? 11.522 7.691 8.932 1.00 56.56 103 LEU A C 1
ATOM 834 O O . LEU A 1 103 ? 10.390 8.144 9.084 1.00 56.56 103 LEU A O 1
ATOM 838 N N . LEU A 1 104 ? 12.236 7.208 9.948 1.00 51.47 104 LEU A N 1
ATOM 839 C CA . LEU A 1 104 ? 11.807 7.390 11.331 1.00 51.47 104 LEU A CA 1
ATOM 840 C C . LEU A 1 104 ? 12.286 8.766 11.804 1.00 51.47 104 LEU A C 1
ATOM 842 O O . LEU A 1 104 ? 13.412 8.921 12.276 1.00 51.47 104 LEU A O 1
ATOM 846 N N . ILE A 1 105 ? 11.448 9.786 11.631 1.00 47.12 105 ILE A N 1
ATOM 847 C CA . ILE A 1 105 ? 11.744 11.127 12.138 1.00 47.12 105 ILE A CA 1
ATOM 848 C C . ILE A 1 105 ? 11.258 11.193 13.583 1.00 47.12 105 ILE A C 1
ATOM 850 O O . ILE A 1 105 ? 10.071 11.353 13.851 1.00 47.12 105 ILE A O 1
ATOM 854 N N . THR A 1 106 ? 12.176 11.086 14.540 1.00 44.31 106 THR A N 1
ATOM 855 C CA . THR A 1 106 ? 11.886 11.501 15.914 1.00 44.31 106 THR A CA 1
ATOM 856 C C . THR A 1 106 ? 11.980 13.019 15.969 1.00 44.31 106 THR A C 1
ATOM 858 O O . THR A 1 106 ? 13.083 13.564 15.921 1.00 44.31 106 THR A O 1
ATOM 861 N N . ALA A 1 107 ? 10.851 13.720 16.057 1.00 46.22 107 ALA A N 1
ATOM 862 C CA . ALA A 1 107 ? 10.881 15.138 16.389 1.00 46.22 107 ALA A CA 1
ATOM 863 C C . ALA A 1 107 ? 11.327 15.281 17.857 1.00 46.22 107 ALA A C 1
ATOM 865 O O . ALA A 1 107 ? 10.648 14.756 18.745 1.00 46.22 107 ALA A O 1
ATOM 866 N N . PRO A 1 108 ? 12.435 15.975 18.175 1.00 48.88 108 PRO A N 1
ATOM 867 C CA . PRO A 1 108 ? 12.598 16.482 19.523 1.00 48.88 108 PRO A CA 1
ATOM 868 C C . PRO A 1 108 ? 11.509 17.540 19.726 1.00 48.88 108 PRO A C 1
ATOM 870 O O . PRO A 1 108 ? 11.438 18.519 18.982 1.00 48.88 108 PRO A O 1
ATOM 873 N N . ASN A 1 109 ? 10.627 17.318 20.704 1.00 50.84 109 ASN A N 1
ATOM 874 C CA . ASN A 1 109 ? 9.606 18.277 21.120 1.00 50.84 109 ASN A CA 1
ATOM 875 C C . ASN A 1 109 ? 10.256 19.651 21.345 1.00 50.84 109 ASN A C 1
ATOM 877 O O . ASN A 1 109 ? 10.905 19.829 22.374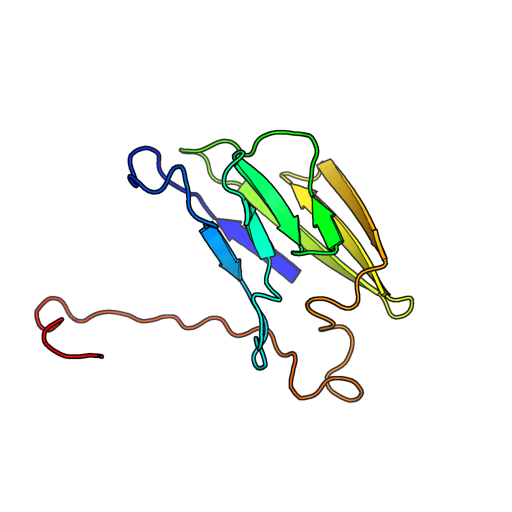 1.00 50.84 109 ASN A O 1
ATOM 881 N N . SER A 1 110 ? 10.125 20.581 20.386 1.00 52.44 110 SER A N 1
ATOM 882 C CA . SER A 1 110 ? 10.139 22.053 20.555 1.00 52.44 110 SER A CA 1
ATOM 883 C C . SER A 1 110 ? 10.635 22.881 19.359 1.00 52.44 110 SER A C 1
ATOM 885 O O . SER A 1 110 ? 10.747 24.088 19.530 1.00 52.44 110 SER A O 1
ATOM 887 N N . GLN A 1 111 ? 10.913 22.353 18.162 1.00 49.09 111 GLN A N 1
ATOM 888 C CA . GLN A 1 111 ? 11.306 23.227 17.036 1.00 49.09 111 GLN A CA 1
ATOM 889 C C . GLN A 1 111 ? 10.762 22.715 15.691 1.00 49.09 111 GLN A C 1
ATOM 891 O O . GLN A 1 111 ? 11.476 22.094 14.912 1.00 49.09 111 GLN A O 1
ATOM 896 N N . MET A 1 112 ? 9.486 22.993 15.413 1.00 50.56 112 MET A N 1
ATOM 897 C CA . MET A 1 112 ? 8.957 23.043 14.043 1.00 50.56 112 MET A CA 1
ATOM 898 C C . MET A 1 112 ? 8.681 24.498 13.661 1.00 50.56 112 MET A C 1
ATOM 900 O O . MET A 1 112 ? 7.561 24.867 13.330 1.00 50.56 112 MET A O 1
ATOM 904 N N . ASP A 1 113 ? 9.723 25.324 13.722 1.00 48.44 113 ASP A N 1
ATOM 905 C CA . ASP A 1 113 ? 9.751 26.589 12.998 1.00 48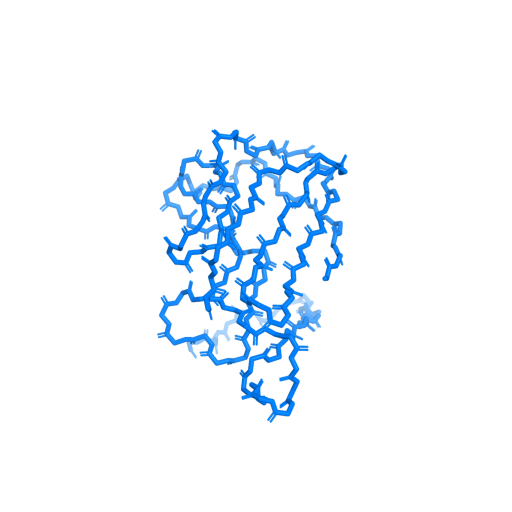.44 113 ASP A CA 1
ATOM 906 C C . ASP A 1 113 ? 10.797 26.451 11.890 1.00 48.44 113 ASP A C 1
ATOM 908 O O . ASP A 1 113 ? 12.001 26.437 12.142 1.00 48.44 113 ASP A O 1
ATOM 912 N N . GLY A 1 114 ? 10.322 26.317 10.651 1.00 46.81 114 GLY A N 1
ATOM 913 C CA . GLY A 1 114 ? 11.132 26.647 9.480 1.00 46.81 114 GLY A CA 1
ATOM 914 C C . GLY A 1 114 ? 11.704 25.498 8.654 1.00 46.81 114 GLY A C 1
ATOM 915 O O . GLY A 1 114 ? 12.883 25.540 8.322 1.00 46.81 114 GLY A O 1
ATOM 916 N N . LEU A 1 115 ? 10.877 24.558 8.195 1.00 40.44 115 LEU A N 1
ATOM 917 C CA . LEU A 1 115 ? 11.212 23.797 6.985 1.00 40.44 115 LEU A CA 1
ATOM 918 C C . LEU A 1 115 ? 10.111 23.985 5.937 1.00 40.44 115 LEU A C 1
ATOM 920 O O . LEU A 1 115 ? 9.095 23.294 5.933 1.00 40.44 115 LEU A O 1
ATOM 924 N N . ARG A 1 116 ? 10.328 25.014 5.111 1.00 41.00 116 ARG A N 1
ATOM 925 C CA . ARG A 1 116 ? 9.880 25.059 3.717 1.00 41.00 116 ARG A CA 1
ATOM 926 C C . ARG A 1 116 ? 10.823 24.216 2.871 1.00 41.00 116 ARG A C 1
ATOM 928 O O . ARG A 1 116 ? 12.019 24.175 3.239 1.00 41.00 116 ARG A O 1
#

Sequence (116 aa):
MELVFQFETGVTDSDRYKIIFGVSNCRSDNAFYVDPEDRLTVYPDLTANDAFSYDTYHHVVLTHNNDEIVSVYLNGVLQFQGTSTSMDFNTYTNNPDQLVHFLLITAPNSQMDGLR

Foldseek 3Di:
DKDKDAAAPPPPPLQDWAFPWFFQPPDDPLGWTLHSVQWTDRPPPDTFPDHDDHPDIWMWDWDAEPVQWIWIDINNHTRDIDHDPRLPPHDCVVCVRRDIDDDPDDDPPDDPDDDD

Radius of gyration: 15.19 Å; chains: 1; bounding box: 33×38×36 Å

Secondary structure (DSSP, 8-state):
-EEEE-PPTT-S-TTS-EEEEEBTT-SS--EEEE-TTSEEEETTTEEEEEEPPSSS-EEEEEEE-TTSEEEEEETTEEEEEEE--TT--S-TTT-TT--B--------TT--S---